Protein AF-A0A178UG50-F1 (afdb_monomer_lite)

Structure (mmCIF, N/CA/C/O backbone):
data_AF-A0A178UG50-F1
#
_entry.id   AF-A0A178UG50-F1
#
loop_
_atom_site.group_PDB
_atom_site.id
_atom_site.type_symbol
_atom_site.label_atom_id
_atom_site.label_alt_id
_atom_site.label_comp_id
_atom_site.label_asym_id
_atom_site.label_entity_id
_atom_site.label_seq_id
_atom_site.pdbx_PDB_ins_code
_atom_site.Cartn_x
_atom_site.Cartn_y
_atom_site.Cartn_z
_atom_site.occupancy
_atom_site.B_iso_or_equiv
_atom_site.auth_seq_id
_atom_site.auth_comp_id
_atom_site.auth_asym_id
_atom_site.auth_atom_id
_atom_site.pdbx_PDB_model_num
ATOM 1 N N . MET A 1 1 ? -19.679 2.360 7.015 1.00 46.56 1 MET A N 1
ATOM 2 C CA . MET A 1 1 ? -18.413 3.085 6.819 1.00 46.56 1 MET A CA 1
ATOM 3 C C . MET A 1 1 ? -17.600 2.192 5.914 1.00 46.56 1 MET A C 1
ATOM 5 O O . MET A 1 1 ? -17.267 1.109 6.363 1.00 46.56 1 MET A O 1
ATOM 9 N N . HIS A 1 2 ? -17.477 2.570 4.641 1.00 60.16 2 HIS A N 1
ATOM 10 C CA . HIS A 1 2 ? -16.718 1.840 3.626 1.00 60.16 2 HIS A CA 1
ATOM 11 C C . HIS A 1 2 ? -15.398 2.578 3.388 1.00 60.16 2 HIS A C 1
ATOM 13 O O . HIS A 1 2 ? -15.356 3.487 2.556 1.00 60.16 2 HIS A O 1
ATOM 19 N N . GLN A 1 3 ? -14.369 2.259 4.176 1.00 65.44 3 GLN A N 1
ATOM 20 C CA . GLN A 1 3 ? -13.081 2.957 4.171 1.00 65.44 3 GLN A CA 1
ATOM 21 C C . GLN A 1 3 ? -11.959 2.066 3.628 1.00 65.44 3 GLN A C 1
ATOM 23 O O . GLN A 1 3 ? -11.820 0.912 4.038 1.00 65.44 3 GLN A O 1
ATOM 28 N N . ILE A 1 4 ? -11.140 2.631 2.734 1.00 78.94 4 ILE A N 1
ATOM 29 C CA . ILE A 1 4 ? -9.939 1.989 2.179 1.00 78.94 4 ILE A CA 1
ATOM 30 C C . ILE A 1 4 ? -8.662 2.692 2.601 1.00 78.94 4 ILE A C 1
ATOM 32 O O . ILE A 1 4 ? -8.652 3.913 2.722 1.00 78.94 4 ILE A O 1
ATOM 36 N N . LEU A 1 5 ? -7.585 1.918 2.741 1.00 74.88 5 LEU A N 1
ATOM 37 C CA . LEU A 1 5 ? -6.209 2.408 2.770 1.00 74.88 5 LEU A CA 1
ATOM 38 C C . LEU A 1 5 ? -5.447 1.968 1.503 1.00 74.88 5 LEU A C 1
ATOM 40 O O . LEU A 1 5 ? -5.354 0.769 1.250 1.00 74.88 5 LEU A O 1
ATOM 44 N N . ASP A 1 6 ? -4.898 2.901 0.721 1.00 73.81 6 ASP A N 1
ATOM 45 C CA . ASP A 1 6 ? -3.996 2.627 -0.422 1.00 73.81 6 ASP A CA 1
ATOM 46 C C . ASP A 1 6 ? -2.618 3.236 -0.146 1.00 73.81 6 ASP A C 1
ATOM 48 O O . ASP A 1 6 ? -2.526 4.395 0.271 1.00 73.81 6 ASP A O 1
ATOM 52 N N . LEU A 1 7 ? -1.562 2.438 -0.320 1.00 68.81 7 LEU A N 1
ATOM 53 C CA . LEU A 1 7 ? -0.234 2.733 0.214 1.00 68.81 7 LEU A CA 1
ATOM 54 C C . LEU A 1 7 ? 0.863 3.018 -0.818 1.00 68.81 7 LEU A C 1
ATOM 56 O O . LEU A 1 7 ? 1.963 3.362 -0.386 1.00 68.81 7 LEU A O 1
ATOM 60 N N . THR A 1 8 ? 0.650 2.844 -2.131 1.00 60.72 8 THR A N 1
ATOM 61 C CA . THR A 1 8 ? 1.808 2.882 -3.057 1.00 60.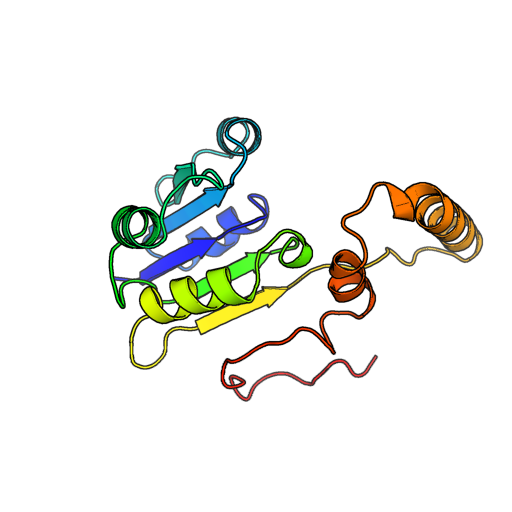72 8 THR A CA 1
ATOM 62 C C . THR A 1 8 ? 1.567 3.294 -4.512 1.00 60.72 8 THR A C 1
ATOM 64 O O . THR A 1 8 ? 2.553 3.577 -5.193 1.00 60.72 8 THR A O 1
ATOM 67 N N . ASN A 1 9 ? 0.331 3.379 -5.028 1.00 60.09 9 ASN A N 1
ATOM 68 C CA . ASN A 1 9 ? 0.130 3.843 -6.410 1.00 60.09 9 ASN A CA 1
ATOM 69 C C . ASN A 1 9 ? -1.150 4.667 -6.608 1.00 60.09 9 ASN A C 1
ATOM 71 O O . ASN A 1 9 ? -2.259 4.147 -6.722 1.00 60.09 9 ASN A O 1
ATOM 75 N N . PHE A 1 10 ? -0.988 5.982 -6.773 1.00 65.12 10 PHE A N 1
ATOM 76 C CA . PHE A 1 10 ? -2.109 6.890 -7.029 1.00 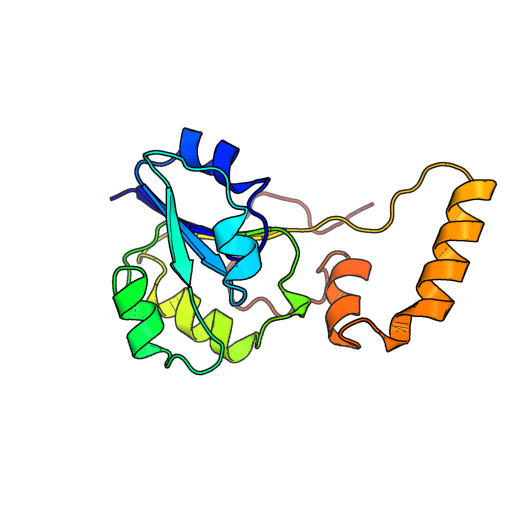65.12 10 PHE A CA 1
ATOM 77 C C . PHE A 1 10 ? -2.769 6.717 -8.407 1.00 65.12 10 PHE A C 1
ATOM 79 O O . PHE A 1 10 ? -3.780 7.362 -8.671 1.00 65.12 10 PHE A O 1
ATOM 86 N N . ALA A 1 11 ? -2.252 5.864 -9.294 1.00 65.38 11 ALA A N 1
ATOM 87 C CA . ALA A 1 11 ? -2.943 5.532 -10.538 1.00 65.38 11 ALA A CA 1
ATOM 88 C C . ALA A 1 11 ? -4.122 4.564 -10.312 1.00 65.38 11 ALA A C 1
ATOM 90 O O . ALA A 1 11 ? -5.157 4.709 -10.962 1.00 65.38 11 ALA A O 1
ATOM 91 N N . SER A 1 12 ? -4.009 3.606 -9.380 1.00 67.81 12 SER A N 1
ATOM 92 C CA . SER A 1 12 ? -5.103 2.670 -9.061 1.00 67.81 12 SER A CA 1
ATOM 93 C C . SER A 1 12 ? -6.174 3.293 -8.173 1.00 67.81 12 SER A C 1
ATOM 95 O O . SER A 1 12 ? -7.342 2.908 -8.238 1.00 67.81 12 SER A O 1
ATOM 97 N N . ILE A 1 13 ? -5.797 4.290 -7.374 1.00 77.00 13 ILE A N 1
ATOM 98 C CA . ILE A 1 13 ? -6.656 4.822 -6.319 1.00 77.00 13 ILE A CA 1
ATOM 99 C C . ILE A 1 13 ? -7.936 5.497 -6.831 1.00 77.00 13 ILE A C 1
ATOM 101 O O . ILE A 1 13 ? -8.962 5.484 -6.152 1.00 77.00 13 ILE A O 1
ATOM 105 N N . LEU A 1 14 ? -7.900 6.054 -8.046 1.00 81.56 14 LEU A N 1
ATOM 106 C CA . LEU A 1 14 ? -9.065 6.688 -8.663 1.00 81.56 14 LEU A CA 1
ATOM 107 C C . LEU A 1 14 ? -10.157 5.661 -8.980 1.00 81.56 14 LEU A C 1
ATOM 109 O O . LEU A 1 14 ? -11.318 5.909 -8.676 1.00 81.56 14 LEU A O 1
ATOM 113 N N . GLN A 1 15 ? -9.783 4.492 -9.509 1.00 81.38 15 GLN A N 1
ATOM 114 C CA . GLN A 1 15 ? -10.731 3.406 -9.788 1.00 81.38 15 GLN A CA 1
ATOM 115 C C . GLN A 1 15 ? -11.305 2.840 -8.488 1.00 81.38 15 GLN A C 1
ATOM 117 O O . GLN A 1 15 ? -12.504 2.613 -8.366 1.00 81.38 15 GLN A O 1
ATOM 122 N N . VAL A 1 16 ? -10.462 2.682 -7.465 1.00 79.94 16 VAL A N 1
ATOM 123 C CA . VAL A 1 16 ? -10.901 2.227 -6.141 1.00 79.94 16 VAL A CA 1
ATOM 124 C C . VAL A 1 16 ? -11.937 3.185 -5.533 1.00 79.94 16 VAL A C 1
ATOM 126 O O . VAL A 1 16 ? -12.938 2.743 -4.965 1.00 79.94 16 VAL A O 1
ATOM 129 N N . ALA A 1 17 ? -11.757 4.497 -5.704 1.00 86.00 17 ALA A N 1
ATOM 130 C CA . ALA A 1 17 ? -12.695 5.507 -5.216 1.00 86.00 17 ALA A CA 1
ATOM 131 C C . ALA A 1 17 ? -14.078 5.471 -5.905 1.00 86.00 17 ALA A C 1
ATOM 133 O O . ALA A 1 17 ? -15.045 6.029 -5.374 1.00 86.00 17 ALA A O 1
ATOM 134 N N . GLU A 1 18 ? -14.227 4.798 -7.048 1.00 86.56 18 GLU A N 1
ATOM 135 C CA . GLU A 1 18 ? -15.539 4.581 -7.670 1.00 86.56 18 GLU A CA 1
ATOM 136 C C . GLU A 1 18 ? -16.397 3.600 -6.860 1.00 86.56 18 GLU A C 1
ATOM 138 O O . GLU A 1 18 ? -17.613 3.773 -6.770 1.00 86.56 18 GLU A O 1
ATOM 143 N N . HIS A 1 19 ? -15.765 2.630 -6.196 1.00 87.62 19 HIS A N 1
ATOM 144 C CA . HIS A 1 19 ? -16.443 1.540 -5.490 1.00 87.62 19 HIS A CA 1
ATOM 145 C C . HIS A 1 19 ? -16.665 1.796 -3.994 1.00 87.62 19 HIS A C 1
ATOM 147 O O . HIS A 1 19 ? -17.454 1.090 -3.368 1.00 87.62 19 HIS A O 1
ATOM 153 N N . TYR A 1 20 ? -15.994 2.798 -3.422 1.00 87.56 20 TYR A N 1
ATOM 154 C CA . TYR A 1 20 ? -16.026 3.081 -1.987 1.00 87.56 20 TYR A CA 1
ATOM 155 C C . TYR A 1 20 ? -16.531 4.495 -1.686 1.00 87.56 20 TYR A C 1
ATOM 157 O O . TYR A 1 20 ? -16.544 5.389 -2.539 1.00 87.56 20 TYR A O 1
ATOM 165 N N . GLU A 1 21 ? -17.003 4.686 -0.454 1.00 89.56 21 GLU A N 1
ATOM 166 C CA . GLU A 1 21 ? -17.509 5.974 0.031 1.00 89.56 21 GLU A CA 1
ATOM 167 C C . GLU A 1 21 ? -16.365 6.919 0.411 1.00 89.56 21 GLU A C 1
ATOM 169 O O . GLU A 1 21 ? -16.471 8.126 0.196 1.00 89.56 21 GLU A O 1
ATOM 174 N N . SER A 1 22 ? -15.272 6.370 0.950 1.00 92.19 22 SER A N 1
ATOM 175 C CA . SER A 1 22 ? -14.097 7.119 1.390 1.00 92.19 22 SER A CA 1
ATOM 176 C C . SER A 1 22 ? -12.822 6.298 1.207 1.00 92.19 22 SER A C 1
ATOM 178 O O . SER A 1 22 ? -12.777 5.104 1.507 1.00 92.19 22 SER A O 1
ATOM 180 N N . VAL A 1 23 ? -11.764 6.953 0.746 1.00 93.38 23 VAL A N 1
ATOM 181 C CA . VAL A 1 23 ? -10.430 6.376 0.588 1.00 93.38 23 VAL A CA 1
ATOM 182 C C . VAL A 1 23 ? -9.437 7.238 1.355 1.00 93.38 23 VAL A C 1
ATOM 184 O O . VAL A 1 23 ? -9.456 8.464 1.258 1.00 93.38 23 VAL A O 1
ATOM 187 N N . VAL A 1 24 ? -8.555 6.600 2.113 1.00 94.81 24 VAL A N 1
ATOM 188 C CA . VAL A 1 24 ? -7.363 7.213 2.690 1.00 94.81 24 VAL A CA 1
ATOM 189 C C . VAL A 1 24 ? -6.164 6.733 1.890 1.00 94.81 24 VAL A C 1
ATOM 191 O O . VAL A 1 24 ? -5.882 5.543 1.810 1.00 94.81 24 VAL A O 1
ATOM 194 N N . ALA A 1 25 ? -5.480 7.676 1.264 1.00 92.81 25 ALA A N 1
ATOM 195 C CA . ALA A 1 25 ? -4.310 7.426 0.443 1.00 92.81 25 ALA A CA 1
ATOM 196 C C . ALA A 1 25 ? -3.082 7.868 1.219 1.00 92.81 25 ALA A C 1
ATOM 198 O O . ALA A 1 25 ? -3.047 9.023 1.650 1.00 92.81 25 ALA A O 1
ATOM 199 N N . THR A 1 26 ? -2.079 7.016 1.393 1.00 92.81 26 THR A N 1
ATOM 200 C CA . THR A 1 26 ? -0.877 7.427 2.121 1.00 92.81 26 THR A CA 1
ATOM 201 C C . THR A 1 26 ? 0.397 7.118 1.380 1.00 92.81 26 THR A C 1
ATOM 203 O O . THR A 1 26 ? 0.492 6.112 0.691 1.00 92.81 26 THR A O 1
ATOM 206 N N . ASP A 1 27 ? 1.389 7.976 1.574 1.00 91.06 27 ASP A N 1
ATOM 207 C CA . ASP A 1 27 ? 2.738 7.785 1.062 1.00 91.06 27 ASP A CA 1
ATOM 208 C C . ASP A 1 27 ? 3.730 8.398 2.060 1.00 91.06 27 ASP A C 1
ATOM 210 O O . ASP A 1 27 ? 3.416 9.357 2.777 1.00 91.06 27 ASP A O 1
ATOM 214 N N . VAL A 1 28 ? 4.940 7.846 2.107 1.00 90.62 28 VAL A N 1
ATOM 215 C CA . VAL A 1 28 ? 6.067 8.395 2.877 1.00 90.62 28 VAL A CA 1
ATOM 216 C C . VAL A 1 28 ? 6.635 9.667 2.228 1.00 90.62 28 VAL A C 1
ATOM 218 O O . VAL A 1 28 ? 7.315 10.454 2.889 1.00 90.62 28 VAL A O 1
ATOM 221 N N . SER A 1 29 ? 6.368 9.881 0.937 1.00 89.44 29 SER A N 1
ATOM 222 C CA . SER A 1 29 ? 6.855 10.978 0.110 1.00 89.44 29 SER A CA 1
ATOM 223 C C . SER A 1 29 ? 5.797 12.067 -0.059 1.00 89.44 29 SER A C 1
ATOM 225 O O . SER A 1 29 ? 4.840 11.934 -0.823 1.00 89.44 29 SER A O 1
ATOM 227 N N . GLU A 1 30 ? 6.016 13.221 0.573 1.00 91.25 30 GLU A N 1
ATOM 228 C CA . GLU A 1 30 ? 5.186 14.409 0.327 1.00 91.25 30 GLU A CA 1
ATOM 229 C C . GLU A 1 30 ? 5.157 14.820 -1.147 1.00 91.25 30 GLU A C 1
ATOM 231 O O . GLU A 1 30 ? 4.160 15.356 -1.628 1.00 91.25 30 GLU A O 1
ATOM 236 N N . SER A 1 31 ? 6.263 14.614 -1.863 1.00 90.88 31 SER A N 1
ATOM 237 C CA . SER A 1 31 ? 6.357 14.966 -3.277 1.00 90.88 31 SER A CA 1
ATOM 238 C C . SER A 1 31 ? 5.403 14.127 -4.122 1.00 90.88 31 SER A C 1
ATOM 240 O O . SER A 1 31 ? 4.783 14.673 -5.028 1.00 90.88 31 SER A O 1
ATOM 242 N N . GLN A 1 32 ? 5.235 12.840 -3.799 1.00 87.62 32 GLN A N 1
ATOM 243 C CA . GLN A 1 32 ? 4.242 11.988 -4.459 1.00 87.62 32 GLN A CA 1
ATOM 244 C C . GLN A 1 32 ? 2.824 12.489 -4.158 1.00 87.62 32 GLN A C 1
ATOM 246 O O . GLN A 1 32 ? 2.027 12.668 -5.075 1.00 87.62 32 GLN A O 1
ATOM 251 N N . LEU A 1 33 ? 2.528 12.824 -2.896 1.00 89.94 33 LEU A N 1
ATOM 252 C CA . LEU A 1 33 ? 1.213 13.343 -2.495 1.00 89.94 33 LEU A CA 1
ATOM 253 C C . LEU A 1 33 ? 0.862 14.669 -3.189 1.00 89.94 33 LEU A C 1
ATOM 255 O O . LEU A 1 33 ? -0.284 14.877 -3.572 1.00 89.94 33 LEU A O 1
ATOM 259 N N . LYS A 1 34 ? 1.842 15.556 -3.403 1.00 90.69 34 LYS A N 1
ATOM 260 C CA . LYS A 1 34 ? 1.650 16.828 -4.130 1.00 90.69 34 LYS A CA 1
ATOM 261 C C . LYS A 1 34 ? 1.319 16.629 -5.611 1.00 90.69 34 LYS A C 1
ATOM 263 O O . LYS A 1 34 ? 0.706 17.507 -6.210 1.00 90.69 34 LYS A O 1
ATOM 268 N N . LEU A 1 35 ? 1.740 15.508 -6.197 1.00 90.12 35 LEU A N 1
ATOM 269 C CA . LEU A 1 35 ? 1.446 15.138 -7.583 1.00 90.12 35 LEU A CA 1
ATOM 270 C C . LEU A 1 35 ? 0.149 14.330 -7.715 1.00 90.12 35 LEU A C 1
ATOM 272 O O . LEU A 1 35 ? -0.287 14.057 -8.834 1.00 90.12 35 LEU A O 1
ATOM 276 N N . ALA A 1 36 ? -0.468 13.939 -6.598 1.00 88.81 36 ALA A N 1
ATOM 277 C CA . ALA A 1 36 ? -1.682 13.148 -6.613 1.00 88.81 36 ALA A CA 1
ATOM 278 C C . ALA A 1 36 ? -2.864 13.940 -7.192 1.00 88.81 36 ALA A C 1
ATOM 280 O O . ALA A 1 36 ? -3.020 15.142 -6.969 1.00 88.81 36 ALA A O 1
ATOM 281 N N . THR A 1 37 ? -3.719 13.246 -7.944 1.00 90.38 37 THR A N 1
ATOM 282 C CA . THR A 1 37 ? -4.903 13.856 -8.560 1.00 90.38 37 THR A CA 1
ATOM 283 C C . THR A 1 37 ? -5.966 14.124 -7.492 1.00 90.38 37 THR A C 1
ATOM 285 O O . THR A 1 37 ? -6.401 13.179 -6.839 1.00 90.38 37 THR A O 1
ATOM 288 N N . PRO A 1 38 ? -6.442 15.369 -7.308 1.00 90.94 38 PRO A N 1
ATOM 289 C CA . PRO A 1 38 ? -7.497 15.652 -6.340 1.00 90.94 38 PRO A CA 1
ATOM 290 C C . PRO A 1 38 ? -8.778 14.868 -6.647 1.00 90.94 38 PRO A C 1
ATOM 292 O O . PRO A 1 38 ? -9.235 14.842 -7.789 1.00 90.94 38 PRO A O 1
ATOM 295 N N . HIS A 1 39 ? -9.395 14.278 -5.622 1.00 91.38 39 HIS A N 1
ATOM 296 C CA . HIS A 1 39 ? -10.647 13.540 -5.767 1.00 91.38 39 HIS A CA 1
ATOM 297 C C . HIS A 1 39 ? -11.517 13.698 -4.507 1.00 91.38 39 HIS A C 1
ATOM 299 O O . HIS A 1 39 ? -11.001 13.552 -3.400 1.00 91.38 39 HIS A O 1
ATOM 305 N N . PRO A 1 40 ? -12.836 13.954 -4.625 1.00 93.19 40 PRO A N 1
ATOM 306 C CA . PRO A 1 40 ? -13.693 14.302 -3.482 1.00 93.19 40 PRO A CA 1
ATOM 307 C C . PRO A 1 40 ? -13.837 13.194 -2.432 1.00 93.19 40 PRO A C 1
ATOM 309 O O . PRO A 1 40 ? -14.195 13.473 -1.293 1.00 93.19 40 PRO A O 1
ATOM 312 N N . LYS A 1 41 ? -13.575 11.941 -2.812 1.00 93.75 41 LYS A N 1
ATOM 313 C CA . LYS A 1 41 ? -13.626 10.785 -1.907 1.00 93.75 41 LYS A CA 1
ATOM 314 C C . LYS A 1 41 ? -12.259 10.346 -1.376 1.00 93.75 41 LYS A C 1
ATOM 316 O O . LYS A 1 41 ? -12.204 9.373 -0.633 1.00 93.75 41 LYS A O 1
ATOM 321 N N . ILE A 1 42 ? -11.166 10.990 -1.797 1.00 92.62 42 ILE A N 1
ATOM 322 C CA . ILE A 1 42 ? -9.806 10.551 -1.462 1.00 92.62 42 ILE A CA 1
ATOM 323 C C . ILE A 1 42 ? -9.144 11.569 -0.545 1.00 92.62 42 ILE A C 1
ATOM 325 O O . ILE A 1 42 ? -8.962 12.733 -0.894 1.00 92.62 42 ILE A O 1
ATOM 329 N N . ASN A 1 43 ? -8.747 11.091 0.626 1.00 93.50 43 ASN A N 1
ATOM 330 C CA . ASN A 1 43 ? -8.015 11.839 1.628 1.00 93.50 43 ASN A CA 1
ATOM 331 C C . ASN A 1 43 ? -6.546 11.419 1.585 1.00 93.50 43 ASN A C 1
ATOM 333 O O . ASN A 1 43 ? -6.176 10.371 2.115 1.00 93.50 43 ASN A O 1
ATOM 337 N N . TYR A 1 44 ? -5.714 12.241 0.951 1.00 93.00 44 TYR A N 1
ATOM 338 C CA . TYR A 1 44 ? -4.266 12.052 0.902 1.00 93.00 44 TYR A CA 1
ATOM 339 C C . TYR A 1 44 ? -3.632 12.437 2.244 1.00 93.00 44 TYR A C 1
ATOM 341 O O . TYR A 1 44 ? -3.838 13.551 2.728 1.00 93.00 44 TYR A O 1
ATOM 349 N N . ARG A 1 45 ? -2.869 11.528 2.859 1.00 94.44 45 ARG A N 1
ATOM 350 C CA . ARG A 1 45 ? -2.207 11.734 4.154 1.00 94.44 45 ARG A CA 1
ATOM 351 C C . ARG A 1 45 ? -0.736 11.338 4.076 1.00 94.44 45 ARG A C 1
ATOM 353 O O . ARG A 1 45 ? -0.387 10.279 3.569 1.00 94.44 45 ARG A O 1
ATOM 360 N N . HIS A 1 46 ? 0.132 12.197 4.594 1.00 94.69 46 HIS A N 1
ATOM 361 C CA . HIS A 1 46 ? 1.561 11.910 4.684 1.00 94.69 46 HIS A CA 1
ATOM 362 C C . HIS A 1 46 ? 1.851 11.023 5.891 1.00 94.69 46 HIS A C 1
ATOM 364 O O . HIS A 1 46 ? 1.443 11.341 7.005 1.00 94.69 46 HIS A O 1
ATOM 370 N N . THR A 1 47 ? 2.552 9.915 5.660 1.00 93.38 47 THR A N 1
ATOM 371 C CA . THR A 1 47 ? 2.895 8.925 6.690 1.00 93.38 47 THR A CA 1
ATOM 372 C C . THR A 1 47 ? 4.407 8.705 6.696 1.00 93.38 47 THR A C 1
ATOM 374 O O . THR A 1 47 ? 4.887 7.723 6.130 1.00 93.38 47 THR A O 1
ATOM 377 N N . PRO A 1 48 ? 5.201 9.634 7.262 1.00 91.94 48 PRO A N 1
ATOM 378 C CA . PRO A 1 48 ? 6.653 9.506 7.297 1.00 91.94 48 PRO A CA 1
ATOM 379 C C . PRO A 1 48 ? 7.079 8.278 8.108 1.00 91.94 48 PRO A C 1
ATOM 381 O O . PRO A 1 48 ? 6.415 7.880 9.061 1.00 91.94 48 PRO A O 1
ATOM 384 N N . THR A 1 49 ? 8.246 7.712 7.796 1.00 88.69 49 THR A N 1
ATOM 385 C CA . THR A 1 49 ? 8.761 6.507 8.477 1.00 88.69 49 THR A CA 1
ATOM 386 C C . THR A 1 49 ? 9.001 6.699 9.979 1.00 88.69 49 THR A C 1
ATOM 388 O O . THR A 1 49 ? 9.063 5.712 10.713 1.00 88.69 49 THR A O 1
ATOM 391 N N . SER A 1 50 ? 9.136 7.951 10.432 1.00 93.50 50 SER A N 1
ATOM 392 C CA . SER A 1 50 ? 9.286 8.340 11.839 1.00 93.50 50 SER A CA 1
ATOM 393 C C . SER A 1 50 ? 7.980 8.340 12.638 1.00 93.50 50 SER A C 1
ATOM 395 O O . SER A 1 50 ? 8.044 8.424 13.859 1.00 93.50 50 SER A O 1
ATOM 397 N N . MET A 1 51 ? 6.820 8.292 11.974 1.00 95.19 51 MET A N 1
ATOM 398 C CA . MET A 1 51 ? 5.509 8.214 12.626 1.00 95.19 51 MET A CA 1
ATOM 399 C C . MET A 1 51 ? 5.414 6.924 13.439 1.00 95.19 51 MET A C 1
ATOM 401 O O . MET A 1 51 ? 5.893 5.883 12.989 1.00 95.19 51 MET A O 1
ATOM 405 N N . THR A 1 52 ? 4.809 6.976 14.620 1.00 97.38 52 THR A N 1
ATOM 406 C CA . THR A 1 52 ? 4.555 5.788 15.444 1.00 97.38 52 THR A CA 1
ATOM 407 C C . THR A 1 52 ? 3.361 4.989 14.923 1.00 97.38 52 THR A C 1
ATOM 409 O O . THR A 1 52 ? 2.546 5.483 14.145 1.00 97.38 52 THR A O 1
ATOM 412 N N . ASP A 1 53 ? 3.239 3.733 15.351 1.00 96.81 53 ASP A N 1
ATOM 413 C CA . ASP A 1 53 ? 2.122 2.881 14.928 1.00 96.81 53 ASP A CA 1
ATOM 414 C C . ASP A 1 53 ? 0.775 3.389 15.457 1.00 96.81 53 ASP A C 1
ATOM 416 O O . ASP A 1 53 ? -0.228 3.285 14.758 1.00 96.81 53 ASP A O 1
ATOM 420 N N . ASP A 1 54 ? 0.750 3.973 16.657 1.00 97.88 54 ASP A N 1
ATOM 421 C CA . ASP A 1 54 ? -0.470 4.533 17.246 1.00 97.88 54 ASP A CA 1
ATOM 422 C C . ASP A 1 54 ? -0.917 5.805 16.523 1.00 97.88 54 ASP A C 1
ATOM 424 O O . ASP A 1 54 ? -2.088 5.915 16.163 1.00 97.88 54 ASP A O 1
ATOM 428 N N . GLU A 1 55 ? 0.019 6.713 16.222 1.00 97.38 55 GLU A N 1
ATOM 429 C CA . GLU A 1 55 ? -0.262 7.897 15.401 1.00 97.38 55 GLU A CA 1
ATOM 430 C C . GLU A 1 55 ? -0.763 7.500 14.015 1.00 97.38 55 GLU A C 1
ATOM 432 O O . GLU A 1 55 ? -1.709 8.102 13.519 1.00 97.38 55 GLU A O 1
ATOM 437 N N . LEU A 1 56 ? -0.164 6.479 13.392 1.00 95.75 56 LEU A N 1
ATOM 438 C CA . LEU A 1 56 ? -0.610 5.986 12.094 1.00 95.75 56 LEU A CA 1
ATOM 439 C C . LEU A 1 56 ? -2.034 5.429 12.181 1.00 95.75 56 LEU A C 1
ATOM 441 O O . LEU A 1 56 ? -2.883 5.797 11.372 1.00 95.75 56 LEU A O 1
ATOM 445 N N . VAL A 1 57 ? -2.326 4.579 13.167 1.00 97.12 57 VAL A N 1
ATOM 446 C CA . VAL A 1 57 ? -3.662 3.994 13.337 1.00 97.12 57 VAL A CA 1
ATOM 447 C C . VAL A 1 57 ? -4.718 5.074 13.569 1.00 97.12 57 VAL A C 1
ATOM 449 O O . VAL A 1 57 ? -5.750 5.070 12.892 1.00 97.12 57 VAL A O 1
ATOM 452 N N . GLU A 1 58 ? -4.456 6.025 14.466 1.00 96.94 58 GLU A N 1
ATOM 453 C CA . GLU A 1 58 ? -5.343 7.163 14.720 1.00 96.94 58 GLU A CA 1
ATOM 454 C C . GLU A 1 58 ? -5.512 8.028 13.467 1.00 96.94 58 GLU A C 1
ATOM 456 O O . GLU A 1 58 ? -6.638 8.358 13.087 1.00 96.94 58 GLU A O 1
ATOM 461 N N . LEU A 1 59 ? -4.405 8.324 12.777 1.00 95.62 59 LEU A N 1
ATOM 462 C CA . LEU A 1 59 ? -4.404 9.119 11.560 1.00 95.62 59 LEU A CA 1
ATOM 463 C C . LEU A 1 59 ? -5.277 8.491 10.486 1.00 95.62 59 LEU A C 1
ATOM 465 O O . LEU A 1 59 ? -5.917 9.253 9.779 1.00 95.62 59 LEU A O 1
ATOM 469 N N . ILE A 1 60 ? -5.313 7.164 10.315 1.00 94.69 60 ILE A N 1
ATOM 470 C CA . ILE A 1 60 ? -6.159 6.511 9.302 1.00 94.69 60 ILE A CA 1
ATOM 471 C C . ILE A 1 60 ? -7.637 6.543 9.707 1.00 94.69 60 ILE A C 1
ATOM 473 O O . ILE A 1 60 ? -8.472 6.977 8.907 1.00 94.69 60 ILE A O 1
ATOM 477 N N . GLY A 1 61 ? -7.969 6.129 10.928 1.00 94.19 61 GLY A N 1
ATOM 478 C CA . GLY A 1 61 ? -9.365 6.019 11.374 1.00 94.19 61 GLY A CA 1
ATOM 479 C C . GLY A 1 61 ? -9.589 5.216 12.657 1.00 94.19 61 GLY A C 1
ATOM 480 O O . GLY A 1 61 ? -10.736 5.010 13.047 1.00 94.19 61 GLY A O 1
ATOM 481 N N . GLY A 1 62 ? -8.520 4.768 13.318 1.00 96.50 62 GLY A N 1
ATOM 482 C CA . GLY A 1 62 ? -8.571 3.957 14.530 1.00 96.50 62 GLY A CA 1
ATOM 483 C C . GLY A 1 62 ? -8.650 2.451 14.265 1.00 96.50 62 GLY A C 1
ATOM 484 O O . GLY A 1 62 ? -8.663 1.979 13.127 1.00 96.50 62 GLY A O 1
ATOM 485 N N . GLU A 1 63 ? -8.696 1.684 15.350 1.00 97.56 63 GLU A N 1
ATOM 486 C CA . GLU A 1 63 ? -8.798 0.222 15.323 1.00 97.56 63 GLU A CA 1
ATOM 487 C C . GLU A 1 63 ? -10.086 -0.252 14.626 1.00 97.56 63 GLU A C 1
ATOM 489 O O . GLU A 1 63 ? -11.175 0.257 14.891 1.00 97.56 63 GLU A O 1
ATOM 494 N N . ASN A 1 64 ? -9.982 -1.301 13.810 1.00 97.31 64 ASN A N 1
ATOM 495 C CA . ASN A 1 64 ? -11.093 -1.974 13.129 1.00 97.31 64 ASN A CA 1
ATOM 496 C C . ASN A 1 64 ? -11.964 -1.048 12.248 1.00 97.31 64 ASN A C 1
ATOM 498 O O . ASN A 1 64 ? -13.166 -1.282 12.106 1.00 97.31 64 ASN A O 1
ATOM 502 N N . SER A 1 65 ? -11.370 -0.004 11.671 1.00 96.06 65 SER A N 1
ATOM 503 C CA . SER A 1 65 ? -12.058 1.040 10.898 1.00 96.06 65 SER A CA 1
ATOM 504 C C . SER A 1 65 ? -12.018 0.841 9.378 1.00 96.06 65 SER A C 1
ATOM 506 O O . SER A 1 65 ? -12.793 1.474 8.665 1.00 96.06 65 SER A O 1
ATOM 508 N N . VAL A 1 66 ? -11.142 -0.032 8.870 1.00 96.25 66 VAL A N 1
ATOM 509 C CA . VAL A 1 66 ? -10.852 -0.165 7.433 1.00 96.25 66 VAL A CA 1
ATOM 510 C C . VAL A 1 66 ? -11.428 -1.465 6.871 1.00 96.25 66 VAL A C 1
ATOM 512 O O . VAL A 1 66 ? -11.168 -2.548 7.393 1.00 96.25 66 VAL A O 1
ATOM 515 N N . ASP A 1 67 ? -12.191 -1.385 5.781 1.00 95.25 67 ASP A N 1
ATOM 516 C CA . ASP A 1 67 ? -12.750 -2.559 5.099 1.00 95.25 67 ASP A CA 1
ATOM 517 C C . ASP A 1 67 ? -11.727 -3.254 4.204 1.00 95.25 67 ASP A C 1
ATOM 519 O O . ASP A 1 67 ? -11.707 -4.483 4.136 1.00 95.25 67 ASP A O 1
ATOM 523 N N . LEU A 1 68 ? -10.906 -2.471 3.501 1.00 94.06 68 LEU A N 1
ATOM 524 C CA . LEU A 1 68 ? -9.925 -2.975 2.549 1.00 94.06 68 LEU A CA 1
ATOM 525 C C . LEU A 1 68 ? -8.621 -2.167 2.619 1.00 94.06 68 LEU A C 1
ATOM 527 O O . LEU A 1 68 ? -8.616 -0.945 2.496 1.00 94.06 68 LEU A O 1
ATOM 531 N N . ILE A 1 69 ? -7.504 -2.867 2.789 1.00 95.62 69 ILE A N 1
ATOM 532 C CA . ILE A 1 69 ? -6.156 -2.322 2.624 1.00 95.62 69 ILE A CA 1
ATOM 533 C C . ILE A 1 69 ? -5.611 -2.801 1.285 1.00 95.62 69 ILE A C 1
ATOM 535 O O . ILE A 1 69 ? -5.664 -3.988 0.969 1.00 95.62 69 ILE A O 1
ATOM 539 N N . THR A 1 70 ? -5.057 -1.880 0.512 1.00 93.19 70 THR A N 1
ATOM 540 C CA . THR A 1 70 ? -4.468 -2.146 -0.794 1.00 93.19 70 THR A CA 1
ATOM 541 C C . THR A 1 70 ? -3.011 -1.712 -0.832 1.00 93.19 70 THR A C 1
ATOM 543 O O . THR A 1 70 ? -2.646 -0.648 -0.333 1.00 93.19 70 THR A O 1
ATOM 546 N N . VAL A 1 71 ? -2.170 -2.553 -1.429 1.00 91.81 71 VAL A N 1
ATOM 547 C CA . VAL A 1 71 ? -0.785 -2.214 -1.763 1.00 91.81 71 VAL A CA 1
ATOM 548 C C . VAL A 1 71 ? -0.580 -2.532 -3.233 1.00 91.81 71 VAL A C 1
ATOM 550 O O . VAL A 1 71 ? -0.324 -3.675 -3.620 1.00 91.81 71 VAL A O 1
ATOM 553 N N . ALA A 1 72 ? -0.739 -1.501 -4.051 1.00 87.44 72 ALA A N 1
ATOM 554 C CA . ALA A 1 72 ? -0.575 -1.564 -5.488 1.00 87.44 72 ALA A CA 1
ATOM 555 C C . ALA A 1 72 ? 0.882 -1.263 -5.831 1.00 87.44 72 ALA A C 1
ATOM 557 O O . ALA A 1 72 ? 1.252 -0.099 -5.931 1.00 87.44 72 ALA A O 1
ATOM 558 N N . GLN A 1 73 ? 1.700 -2.304 -5.988 1.00 80.75 73 GLN A N 1
ATOM 559 C CA . GLN A 1 73 ? 3.124 -2.220 -6.308 1.00 80.75 73 GLN A CA 1
ATOM 560 C C . GLN A 1 73 ? 3.947 -1.403 -5.299 1.00 80.75 73 GLN A C 1
ATOM 562 O O . GLN A 1 73 ? 3.928 -0.183 -5.288 1.00 80.75 73 GLN A O 1
ATOM 567 N N . GLY A 1 74 ? 4.780 -2.075 -4.505 1.00 85.56 74 GLY A N 1
ATOM 568 C CA . GLY A 1 74 ? 5.699 -1.374 -3.597 1.00 85.56 74 GLY A CA 1
ATOM 569 C C . GLY A 1 74 ? 5.849 -2.006 -2.225 1.00 85.56 74 GLY A C 1
ATOM 570 O O . GLY A 1 74 ? 6.647 -1.523 -1.433 1.00 85.56 74 GLY A O 1
ATOM 571 N N . VAL A 1 75 ? 5.168 -3.126 -1.962 1.00 89.94 75 VAL A N 1
ATOM 572 C CA . VAL A 1 75 ? 5.267 -3.860 -0.689 1.00 89.94 75 VAL A CA 1
ATOM 573 C C . VAL A 1 75 ? 6.716 -4.213 -0.308 1.00 89.94 75 VAL A C 1
ATOM 575 O O . VAL A 1 75 ? 7.057 -4.261 0.868 1.00 89.94 75 VAL A O 1
ATOM 578 N N . HIS A 1 76 ? 7.611 -4.367 -1.291 1.00 88.69 76 HIS A N 1
ATOM 579 C CA . HIS A 1 76 ? 9.045 -4.583 -1.068 1.00 88.69 76 HIS A CA 1
ATOM 580 C C . HIS A 1 76 ? 9.738 -3.409 -0.347 1.00 88.69 76 HIS A C 1
ATOM 582 O O . HIS A 1 76 ? 10.764 -3.598 0.311 1.00 88.69 76 HIS A O 1
ATOM 588 N N . TRP A 1 77 ? 9.183 -2.194 -0.406 1.00 88.50 77 TRP A N 1
ATOM 589 C CA . TRP A 1 77 ? 9.666 -1.032 0.343 1.00 88.50 77 TRP A CA 1
ATOM 590 C C . TRP A 1 77 ? 9.307 -1.071 1.826 1.00 88.50 77 TRP A C 1
ATOM 592 O O . TRP A 1 77 ? 9.941 -0.353 2.601 1.00 88.50 77 TRP A O 1
ATOM 602 N N . PHE A 1 78 ? 8.396 -1.941 2.255 1.00 90.88 78 PHE A N 1
ATOM 603 C CA . PHE A 1 78 ? 7.871 -1.916 3.617 1.00 90.88 78 PHE A CA 1
ATOM 604 C C . PHE A 1 78 ? 8.732 -2.705 4.606 1.00 90.88 78 PHE A C 1
ATOM 606 O O . PHE A 1 78 ? 9.537 -3.562 4.236 1.00 90.88 78 PHE A O 1
ATOM 613 N N . ASP A 1 79 ? 8.546 -2.385 5.884 1.00 92.12 79 ASP A N 1
ATOM 614 C CA . ASP A 1 79 ? 8.819 -3.282 7.004 1.00 92.12 79 ASP A CA 1
ATOM 615 C C . ASP A 1 79 ? 7.576 -4.167 7.170 1.00 92.12 79 ASP A C 1
ATOM 617 O O . ASP A 1 79 ? 6.545 -3.699 7.654 1.00 92.12 79 ASP A O 1
ATOM 621 N N . LEU A 1 80 ? 7.635 -5.410 6.676 1.00 93.62 80 LEU A N 1
ATOM 622 C CA . LEU A 1 80 ? 6.467 -6.296 6.620 1.00 93.62 80 LEU A CA 1
ATOM 623 C C . LEU A 1 80 ? 5.903 -6.636 8.011 1.00 93.62 80 LEU A C 1
ATOM 625 O O . LEU A 1 80 ? 4.695 -6.481 8.183 1.00 93.62 80 LEU A O 1
ATOM 629 N N . PRO A 1 81 ? 6.709 -7.036 9.021 1.00 95.38 81 PRO A N 1
ATOM 630 C CA . PRO A 1 81 ? 6.198 -7.256 10.375 1.00 95.38 81 PRO A CA 1
ATOM 631 C C . PRO A 1 81 ? 5.436 -6.053 10.937 1.00 95.38 81 PRO A C 1
ATOM 633 O O . PRO A 1 81 ? 4.321 -6.204 11.444 1.00 95.38 81 PRO A O 1
ATOM 636 N N . ARG A 1 82 ? 6.009 -4.851 10.808 1.00 95.25 82 ARG A N 1
ATOM 637 C CA . ARG A 1 82 ? 5.369 -3.616 11.267 1.00 95.25 82 ARG A CA 1
ATOM 638 C C . ARG A 1 82 ? 4.090 -3.322 10.483 1.00 95.25 82 ARG A C 1
ATOM 640 O O . ARG A 1 82 ? 3.050 -3.046 11.078 1.00 95.25 82 ARG A O 1
ATOM 647 N N . PHE A 1 83 ? 4.149 -3.432 9.157 1.00 95.31 83 PHE A N 1
ATOM 648 C CA . PHE A 1 83 ? 3.002 -3.223 8.278 1.00 95.31 83 PHE A CA 1
ATOM 649 C C . PHE A 1 83 ? 1.847 -4.168 8.620 1.00 95.31 83 PHE A C 1
ATOM 651 O O . PHE A 1 83 ? 0.720 -3.710 8.786 1.00 95.31 83 PHE A O 1
ATOM 658 N N . TYR A 1 84 ? 2.109 -5.464 8.792 1.00 97.06 84 TYR A N 1
ATOM 659 C CA . TYR A 1 84 ? 1.072 -6.442 9.122 1.00 97.06 84 TYR A CA 1
ATOM 660 C C . TYR A 1 84 ? 0.481 -6.232 10.515 1.00 97.06 84 TYR A C 1
ATOM 662 O O . TYR A 1 84 ? -0.725 -6.418 10.688 1.00 97.06 84 TYR A O 1
ATOM 670 N N . SER A 1 85 ? 1.285 -5.784 11.485 1.00 97.56 85 SER A N 1
ATOM 671 C CA . SER A 1 85 ? 0.792 -5.372 12.805 1.00 97.56 85 SER A CA 1
ATOM 672 C C . SER A 1 85 ? -0.228 -4.234 12.685 1.00 97.56 85 SER A C 1
ATOM 674 O O . SER A 1 85 ? -1.364 -4.361 13.145 1.00 97.56 85 SER A O 1
ATOM 676 N N . VAL A 1 86 ? 0.123 -3.158 11.974 1.00 97.38 86 VAL A N 1
ATOM 677 C CA . VAL A 1 86 ? -0.772 -2.010 11.747 1.00 97.38 86 VAL A CA 1
ATOM 678 C C . VAL A 1 86 ? -1.991 -2.398 10.905 1.00 97.38 86 VAL A C 1
ATOM 680 O O . VAL A 1 86 ? -3.112 -2.027 11.244 1.00 97.38 86 VAL A O 1
ATOM 683 N N . ALA A 1 87 ? -1.813 -3.190 9.848 1.00 97.25 87 ALA A N 1
ATOM 684 C CA . ALA A 1 87 ? -2.913 -3.672 9.018 1.00 97.25 87 ALA A CA 1
ATOM 685 C C . ALA A 1 87 ? -3.926 -4.476 9.847 1.00 97.25 87 ALA A C 1
ATOM 687 O O . ALA A 1 87 ? -5.126 -4.247 9.753 1.00 97.25 87 ALA A O 1
ATOM 688 N N . THR A 1 88 ? -3.452 -5.356 10.732 1.00 97.19 88 THR A N 1
ATOM 689 C CA . THR A 1 88 ? -4.309 -6.158 11.624 1.00 97.19 88 THR A CA 1
ATOM 690 C C . THR A 1 88 ? -5.093 -5.302 12.624 1.00 97.19 88 THR A C 1
ATOM 692 O O . THR A 1 88 ? -6.212 -5.658 13.012 1.00 97.19 88 THR A O 1
ATOM 695 N N . ARG A 1 89 ? -4.512 -4.179 13.058 1.00 97.94 89 ARG A N 1
ATOM 696 C CA . ARG A 1 89 ? -5.167 -3.185 13.918 1.00 97.94 89 ARG A CA 1
ATOM 697 C C . ARG A 1 89 ? -6.258 -2.428 13.162 1.00 97.94 89 ARG A C 1
ATOM 699 O O . ARG A 1 89 ? -7.389 -2.340 13.625 1.00 97.94 89 ARG A O 1
ATOM 706 N N . LEU A 1 90 ? -5.947 -1.951 11.959 1.00 97.88 90 LEU A N 1
ATOM 707 C CA . LEU A 1 90 ? -6.856 -1.158 11.129 1.00 97.88 90 LEU A CA 1
ATOM 708 C C . LEU A 1 90 ? -8.020 -1.959 10.546 1.00 97.88 90 LEU A C 1
ATOM 710 O O . LEU A 1 90 ? -9.141 -1.451 10.500 1.00 97.88 90 LEU A O 1
ATOM 714 N N . LEU A 1 91 ? -7.769 -3.183 10.079 1.00 97.69 91 LEU A N 1
ATOM 715 C CA . LEU A 1 91 ? -8.777 -3.985 9.394 1.00 97.69 91 LEU A CA 1
ATOM 716 C C . LEU A 1 91 ? -9.958 -4.279 10.308 1.00 97.69 91 LEU A C 1
ATOM 718 O O . LEU A 1 91 ? -9.807 -4.771 11.430 1.00 97.69 91 LEU A O 1
ATOM 722 N N . ARG A 1 92 ? -11.156 -4.002 9.795 1.00 96.56 92 ARG A N 1
ATOM 723 C CA . ARG A 1 92 ? -12.405 -4.293 10.485 1.00 96.56 92 ARG A CA 1
ATOM 724 C C . ARG A 1 92 ? -12.507 -5.778 10.814 1.00 96.56 92 ARG A C 1
ATOM 726 O O . ARG A 1 92 ? -12.075 -6.647 10.052 1.00 96.56 92 ARG A O 1
ATOM 733 N N . LYS A 1 93 ? -13.159 -6.072 11.934 1.00 94.25 93 LYS A N 1
ATOM 734 C CA . LYS A 1 93 ? -13.398 -7.441 12.387 1.00 94.25 93 LYS A CA 1
ATOM 735 C C . LYS A 1 93 ? -14.899 -7.673 12.574 1.00 94.25 93 LYS A C 1
ATOM 737 O O . LYS A 1 93 ? -15.529 -6.887 13.281 1.00 94.25 93 LYS A O 1
ATOM 742 N N . PRO A 1 94 ? -15.464 -8.750 11.998 1.00 92.69 94 PRO A N 1
ATOM 743 C CA . PRO A 1 94 ? -14.851 -9.670 11.030 1.00 92.69 94 PRO A CA 1
ATOM 744 C C . PRO A 1 94 ? -14.812 -9.104 9.593 1.00 92.69 94 PRO A C 1
ATOM 746 O O . PRO A 1 94 ? -15.559 -8.190 9.245 1.00 92.69 94 PRO A O 1
ATOM 749 N N . GLY A 1 95 ? -13.983 -9.710 8.736 1.00 90.12 95 GLY A N 1
ATOM 750 C CA . GLY A 1 95 ? -14.096 -9.582 7.278 1.00 90.12 95 GLY A CA 1
ATOM 751 C C . GLY A 1 95 ? -13.459 -8.344 6.644 1.00 90.12 95 GLY A C 1
ATOM 752 O O . GLY A 1 95 ? -13.903 -7.938 5.572 1.00 90.12 95 GLY A O 1
ATOM 753 N N . GLY A 1 96 ? -12.482 -7.708 7.293 1.00 95.00 96 GLY A N 1
ATOM 754 C CA . GLY A 1 96 ? -11.563 -6.798 6.608 1.00 95.00 96 GLY A CA 1
ATOM 755 C C . GLY A 1 96 ? -10.624 -7.567 5.674 1.00 95.00 96 GLY A C 1
ATOM 756 O O . GLY A 1 96 ? -10.225 -8.687 5.989 1.00 95.00 96 GLY A O 1
ATOM 757 N N . ILE A 1 97 ? -10.285 -6.975 4.530 1.00 94.62 97 ILE A N 1
ATOM 758 C CA . ILE A 1 97 ? -9.458 -7.599 3.489 1.00 94.62 97 ILE A CA 1
ATOM 759 C C . ILE A 1 97 ? -8.160 -6.815 3.313 1.00 94.62 97 ILE A C 1
ATOM 761 O O . ILE A 1 97 ? -8.150 -5.589 3.337 1.00 94.62 97 ILE A O 1
ATOM 765 N N . ILE A 1 98 ? -7.060 -7.518 3.072 1.00 94.81 98 ILE A N 1
ATOM 766 C CA . ILE A 1 98 ? -5.825 -6.930 2.560 1.00 94.81 98 ILE A CA 1
ATOM 767 C C . ILE A 1 98 ? -5.511 -7.547 1.198 1.00 94.81 98 ILE A C 1
ATOM 769 O O . ILE A 1 98 ? -5.518 -8.766 1.047 1.00 94.81 98 ILE A O 1
ATOM 773 N N . ALA A 1 99 ? -5.239 -6.696 0.213 1.00 92.19 99 ALA A N 1
ATOM 774 C CA . ALA A 1 99 ? -4.873 -7.087 -1.138 1.00 92.19 99 ALA A CA 1
ATOM 775 C C . ALA A 1 99 ? -3.533 -6.450 -1.521 1.00 92.19 99 ALA A C 1
ATOM 777 O O . ALA A 1 99 ? -3.361 -5.232 -1.455 1.00 92.19 99 ALA A O 1
ATOM 778 N N . VAL A 1 100 ? -2.585 -7.282 -1.940 1.00 91.50 100 VAL A N 1
ATOM 779 C CA . VAL A 1 100 ? -1.271 -6.855 -2.425 1.00 91.50 100 VAL A CA 1
ATOM 780 C C . VAL A 1 100 ? -1.135 -7.338 -3.857 1.00 91.50 100 VAL A C 1
ATOM 782 O O . VAL A 1 100 ? -1.327 -8.519 -4.131 1.00 91.50 100 VAL A O 1
ATOM 785 N N . TRP A 1 101 ? -0.815 -6.431 -4.773 1.00 88.81 101 TRP A N 1
ATOM 786 C CA . TRP A 1 101 ? -0.568 -6.781 -6.167 1.00 88.81 101 TRP A CA 1
ATOM 787 C C . TRP A 1 101 ? 0.565 -5.946 -6.746 1.00 88.81 101 TRP A C 1
ATOM 789 O O . TRP A 1 101 ? 1.110 -5.035 -6.121 1.00 88.81 101 TRP A O 1
ATOM 799 N N . GLY A 1 102 ? 1.007 -6.329 -7.930 1.00 86.06 102 GLY A N 1
ATOM 800 C CA . GLY A 1 102 ? 2.127 -5.717 -8.612 1.00 86.06 102 GLY A CA 1
ATOM 801 C C . GLY A 1 102 ? 2.179 -6.211 -10.042 1.00 86.06 102 GLY A C 1
ATOM 802 O O . GLY A 1 102 ? 1.428 -7.100 -10.435 1.00 86.06 102 GLY A O 1
ATOM 803 N N . TYR A 1 103 ? 3.067 -5.608 -10.808 1.00 84.19 103 TYR A N 1
ATOM 804 C CA . TYR A 1 103 ? 3.403 -6.060 -12.143 1.00 84.19 103 TYR A CA 1
ATOM 805 C C . TYR A 1 103 ? 4.902 -6.317 -12.204 1.00 84.19 103 TYR A C 1
ATOM 807 O O . TYR A 1 103 ? 5.683 -5.681 -11.490 1.00 84.19 103 TYR A O 1
ATOM 815 N N . ASN A 1 104 ? 5.264 -7.281 -13.039 1.00 84.19 104 ASN A N 1
ATOM 816 C CA . ASN A 1 104 ? 6.637 -7.690 -13.272 1.00 84.19 104 ASN A CA 1
ATOM 817 C C . ASN A 1 104 ? 7.143 -7.092 -14.595 1.00 84.19 104 ASN A C 1
ATOM 819 O O . ASN A 1 104 ? 6.499 -6.222 -15.192 1.00 84.19 104 ASN A O 1
ATOM 823 N N . ASP A 1 105 ? 8.299 -7.565 -15.037 1.00 85.00 105 ASP A N 1
ATOM 824 C CA . ASP A 1 105 ? 8.912 -7.232 -16.308 1.00 85.00 105 ASP A CA 1
ATOM 825 C C . ASP A 1 105 ? 7.936 -7.391 -17.479 1.00 85.00 105 ASP A C 1
ATOM 827 O O . ASP A 1 105 ? 7.214 -8.381 -17.607 1.00 85.00 105 ASP A O 1
ATOM 831 N N . VAL A 1 106 ? 7.926 -6.384 -18.355 1.00 86.31 106 VAL A N 1
ATOM 832 C CA . VAL A 1 106 ? 7.169 -6.442 -19.606 1.00 86.31 106 VAL A CA 1
ATOM 833 C C . VAL A 1 106 ? 7.841 -7.444 -20.545 1.00 86.31 106 VAL A C 1
ATOM 835 O O . VAL A 1 106 ? 9.055 -7.409 -20.716 1.00 86.31 106 VAL A O 1
ATOM 838 N N . ILE A 1 107 ? 7.045 -8.307 -21.175 1.00 89.25 107 ILE A N 1
ATOM 839 C CA . ILE A 1 107 ? 7.491 -9.224 -22.229 1.00 89.25 107 ILE A CA 1
ATOM 840 C C . ILE A 1 107 ? 6.956 -8.689 -23.553 1.00 89.25 107 ILE A C 1
ATOM 842 O O . ILE A 1 107 ? 5.744 -8.523 -23.711 1.00 89.25 107 ILE A O 1
ATOM 846 N N . VAL A 1 108 ? 7.849 -8.386 -24.494 1.00 94.62 108 VAL A N 1
ATOM 847 C CA . VAL A 1 108 ? 7.493 -7.739 -25.765 1.00 94.62 108 VAL A CA 1
ATOM 848 C C . VAL A 1 108 ? 8.007 -8.535 -26.957 1.00 94.62 108 VAL A C 1
ATOM 850 O O . VAL A 1 108 ? 7.240 -8.870 -27.856 1.00 94.62 108 VAL A O 1
ATOM 853 N N . SER A 1 109 ? 9.313 -8.793 -27.004 1.00 96.81 109 SER A N 1
ATOM 854 C CA . SER A 1 109 ? 9.983 -9.477 -28.117 1.00 96.81 109 SER A CA 1
ATOM 855 C C . SER A 1 109 ? 11.385 -9.901 -27.688 1.00 96.81 109 SER A C 1
ATOM 857 O O . SER A 1 109 ? 11.991 -9.185 -26.887 1.00 96.81 109 SER A O 1
ATOM 859 N N . PRO A 1 110 ? 11.962 -10.975 -28.258 1.00 96.19 110 PRO A N 1
ATOM 860 C CA . PRO A 1 110 ? 13.288 -11.451 -27.863 1.00 96.19 110 PRO A CA 1
ATOM 861 C C . PRO A 1 110 ? 14.371 -10.361 -27.857 1.00 96.19 110 PRO A C 1
ATOM 863 O O . PRO A 1 110 ? 15.244 -10.346 -26.988 1.00 96.19 110 PRO A O 1
ATOM 866 N N . GLU A 1 111 ? 14.317 -9.423 -28.804 1.00 97.12 111 GLU A N 1
ATOM 867 C CA . GLU A 1 111 ? 15.272 -8.324 -28.921 1.00 97.12 111 GLU A CA 1
ATOM 868 C C . GLU A 1 111 ? 15.119 -7.293 -27.794 1.00 97.12 111 GLU A C 1
ATOM 870 O O . GLU A 1 111 ? 16.120 -6.851 -27.222 1.00 97.12 111 GLU A O 1
ATOM 875 N N . PHE A 1 112 ? 13.879 -6.915 -27.468 1.00 96.06 112 PHE A N 1
ATOM 876 C CA . PHE A 1 112 ? 13.576 -5.975 -26.387 1.00 96.06 112 PHE A CA 1
ATOM 877 C C . PHE A 1 112 ? 13.864 -6.595 -25.019 1.00 96.06 112 PHE A C 1
ATOM 879 O O . PHE A 1 112 ? 14.587 -6.007 -24.211 1.00 96.06 112 PHE A O 1
ATOM 886 N N . ASP A 1 113 ? 13.372 -7.812 -24.800 1.00 94.50 113 ASP A N 1
ATOM 887 C CA . ASP A 1 113 ? 13.452 -8.522 -23.525 1.00 94.50 113 ASP A CA 1
ATOM 888 C C . ASP A 1 113 ? 14.923 -8.741 -23.131 1.00 94.50 113 ASP A C 1
ATOM 890 O O . ASP A 1 113 ? 15.314 -8.542 -21.980 1.00 94.50 113 ASP A O 1
ATOM 894 N N . ALA A 1 114 ? 15.797 -9.033 -24.104 1.00 94.62 114 ALA A N 1
ATOM 895 C CA . ALA A 1 114 ? 17.233 -9.155 -23.868 1.00 94.62 114 ALA A CA 1
ATOM 896 C C . ALA A 1 114 ? 17.895 -7.832 -23.438 1.00 94.62 114 ALA A C 1
ATOM 898 O O . ALA A 1 114 ? 18.857 -7.846 -22.663 1.00 94.62 114 ALA A O 1
ATOM 899 N N . VAL A 1 115 ? 17.441 -6.686 -23.958 1.00 95.19 115 VAL A N 1
ATOM 900 C CA . VAL A 1 115 ? 17.941 -5.361 -23.550 1.00 95.19 115 VAL A CA 1
ATOM 901 C C . VAL A 1 115 ? 17.458 -5.027 -22.142 1.00 95.19 115 VAL A C 1
ATOM 903 O O . VAL A 1 115 ? 18.278 -4.629 -21.311 1.00 95.19 115 VAL A O 1
ATOM 906 N N . GLN A 1 116 ? 16.169 -5.233 -21.863 1.00 92.81 116 GLN A N 1
ATOM 907 C CA . GLN A 1 116 ? 15.581 -5.008 -20.544 1.00 92.81 116 GLN A CA 1
ATOM 908 C C . GLN A 1 116 ? 16.272 -5.857 -19.478 1.00 92.81 116 GLN A C 1
ATOM 910 O O . GLN A 1 116 ? 16.720 -5.320 -18.468 1.00 92.81 116 GLN A O 1
ATOM 915 N N . TYR A 1 117 ? 16.471 -7.150 -19.743 1.00 90.75 117 TYR A N 1
ATOM 916 C CA . TYR A 1 117 ? 17.160 -8.049 -18.822 1.00 90.75 117 TYR A CA 1
ATOM 917 C C . TYR A 1 117 ? 18.570 -7.552 -18.471 1.00 90.75 117 TYR A C 1
ATOM 919 O O . TYR A 1 117 ? 18.945 -7.502 -17.299 1.00 90.75 117 TYR A O 1
ATOM 927 N N . ARG A 1 118 ? 19.361 -7.117 -19.467 1.00 93.31 118 ARG A N 1
ATOM 928 C CA . ARG A 1 118 ? 20.702 -6.558 -19.209 1.00 93.31 118 ARG A CA 1
ATOM 929 C C . ARG A 1 118 ? 20.637 -5.278 -18.377 1.00 93.31 118 ARG A C 1
ATOM 931 O O . ARG A 1 118 ? 21.468 -5.087 -17.487 1.00 93.31 118 ARG A O 1
ATOM 938 N N . LEU A 1 119 ? 19.671 -4.402 -18.649 1.00 90.88 119 LEU A N 1
ATOM 939 C CA . LEU A 1 119 ? 19.474 -3.182 -17.867 1.00 90.88 119 LEU A CA 1
ATOM 940 C C . LEU A 1 119 ? 19.114 -3.509 -16.410 1.00 90.88 119 LEU A C 1
ATOM 942 O O . LEU A 1 119 ? 19.705 -2.952 -15.489 1.00 90.88 119 LEU A O 1
ATOM 946 N N . HIS A 1 120 ? 18.198 -4.445 -16.180 1.00 88.19 120 HIS A N 1
ATOM 947 C CA . HIS A 1 120 ? 17.800 -4.858 -14.833 1.00 88.19 120 HIS A CA 1
ATOM 948 C C . HIS A 1 120 ? 18.967 -5.501 -14.080 1.00 88.19 120 HIS A C 1
ATOM 950 O O . HIS A 1 120 ? 19.292 -5.073 -12.974 1.00 88.19 120 HIS A O 1
ATOM 956 N N . ALA A 1 121 ? 19.695 -6.424 -14.715 1.00 87.38 121 ALA A N 1
ATOM 957 C CA . ALA A 1 121 ? 20.868 -7.065 -14.120 1.00 87.38 121 ALA A CA 1
ATOM 958 C C . ALA A 1 121 ? 21.958 -6.053 -13.709 1.00 87.38 121 ALA A C 1
ATOM 960 O O . ALA A 1 121 ? 22.592 -6.208 -12.668 1.00 87.38 121 ALA A O 1
ATOM 961 N N . THR A 1 122 ? 22.166 -5.000 -14.508 1.00 91.06 122 THR A N 1
ATOM 962 C CA . THR A 1 122 ? 23.166 -3.948 -14.232 1.00 91.06 122 THR A CA 1
ATOM 963 C C . THR A 1 122 ? 22.701 -2.893 -13.236 1.00 91.06 122 THR A C 1
ATOM 965 O O . THR A 1 122 ? 23.537 -2.223 -12.632 1.00 91.06 122 THR A O 1
ATOM 968 N N . THR A 1 123 ? 21.390 -2.739 -13.044 1.00 88.81 123 THR A N 1
ATOM 969 C CA . THR A 1 123 ? 20.833 -1.746 -12.120 1.00 88.81 123 THR A CA 1
ATOM 970 C C . THR A 1 123 ? 20.405 -2.335 -10.785 1.00 88.81 123 THR A C 1
ATOM 972 O O . THR A 1 123 ? 20.195 -1.553 -9.867 1.00 88.81 123 THR A O 1
ATOM 975 N N . LEU A 1 124 ? 20.333 -3.665 -10.633 1.00 84.62 124 LEU A N 1
ATOM 976 C CA . LEU A 1 124 ? 19.776 -4.360 -9.463 1.00 84.62 124 LEU A CA 1
ATOM 977 C C . LEU A 1 124 ? 20.285 -3.838 -8.106 1.00 84.62 124 LEU A C 1
ATOM 979 O O . LEU A 1 124 ? 19.518 -3.766 -7.150 1.00 84.62 124 LEU A O 1
ATOM 983 N N . SER A 1 125 ? 21.545 -3.402 -8.019 1.00 85.00 125 SER A N 1
ATOM 984 C CA . SER A 1 125 ? 22.130 -2.831 -6.795 1.00 85.00 125 SER A CA 1
ATOM 985 C C . SER A 1 125 ? 21.495 -1.516 -6.329 1.00 85.00 125 SER A C 1
ATOM 987 O O . SER A 1 125 ? 21.668 -1.136 -5.176 1.00 85.00 125 SER A O 1
ATOM 989 N N . PHE A 1 126 ? 20.797 -0.798 -7.212 1.00 85.62 126 PHE A N 1
ATOM 990 C CA . PHE A 1 126 ? 20.071 0.435 -6.890 1.00 85.62 126 PHE A CA 1
ATOM 991 C C . PHE A 1 126 ? 18.627 0.177 -6.441 1.00 85.62 126 PHE A C 1
ATOM 993 O O . PHE A 1 126 ? 17.941 1.103 -6.011 1.00 85.62 126 PHE A O 1
ATOM 1000 N N . TRP A 1 127 ? 18.160 -1.068 -6.533 1.00 84.44 127 TRP A N 1
ATOM 1001 C CA . TRP A 1 127 ? 16.839 -1.481 -6.079 1.00 84.44 127 TRP A CA 1
ATOM 1002 C C . TRP A 1 127 ? 16.934 -1.960 -4.630 1.00 84.44 127 TRP A C 1
ATOM 1004 O O . TRP A 1 127 ? 18.019 -2.260 -4.126 1.00 84.44 127 TRP A O 1
ATOM 1014 N N . LYS A 1 128 ? 15.796 -2.061 -3.934 1.00 83.31 128 LYS A N 1
ATOM 1015 C CA . LYS A 1 128 ? 15.767 -2.526 -2.540 1.00 83.31 128 LYS A CA 1
ATOM 1016 C C . LYS A 1 128 ? 15.967 -4.041 -2.445 1.00 83.31 128 LYS A C 1
ATOM 1018 O O . LYS A 1 128 ? 15.042 -4.791 -2.149 1.00 83.31 128 LYS A O 1
ATOM 1023 N N . TYR A 1 129 ? 17.180 -4.499 -2.716 1.00 82.50 129 TYR A N 1
ATOM 1024 C CA . TYR A 1 129 ? 17.572 -5.898 -2.592 1.00 82.50 129 TYR A CA 1
ATOM 1025 C C . TYR A 1 129 ? 17.730 -6.305 -1.109 1.00 82.50 129 TYR A C 1
ATOM 1027 O O . TYR A 1 129 ? 18.206 -5.492 -0.313 1.00 82.50 129 TYR A O 1
ATOM 1035 N N . PRO A 1 130 ? 17.350 -7.534 -0.698 1.00 86.44 130 PRO A N 1
ATOM 1036 C CA . PRO A 1 130 ? 16.737 -8.606 -1.497 1.00 86.44 130 PRO A CA 1
ATOM 1037 C C . PRO A 1 130 ? 15.220 -8.463 -1.687 1.00 86.44 130 PRO A C 1
ATOM 1039 O O . PRO A 1 130 ? 14.634 -9.201 -2.466 1.00 86.44 130 PRO A O 1
ATOM 1042 N N . TYR A 1 131 ? 14.573 -7.514 -1.010 1.00 87.00 131 TYR A N 1
ATOM 1043 C CA . TYR A 1 131 ? 13.111 -7.400 -0.949 1.00 87.00 131 TYR A CA 1
ATOM 1044 C C . TYR A 1 131 ? 12.427 -7.223 -2.310 1.00 87.00 131 TYR A C 1
ATOM 1046 O O . TYR A 1 131 ? 11.301 -7.684 -2.485 1.00 87.00 131 TYR A O 1
ATOM 1054 N N . ILE A 1 132 ? 13.091 -6.587 -3.280 1.00 86.88 132 ILE A N 1
ATOM 1055 C CA . ILE A 1 132 ? 12.582 -6.455 -4.654 1.00 86.88 132 ILE A CA 1
ATOM 1056 C C . ILE A 1 132 ? 12.317 -7.813 -5.317 1.00 86.88 132 ILE A C 1
ATOM 1058 O O . ILE A 1 132 ? 11.422 -7.914 -6.152 1.00 86.88 132 ILE A O 1
ATOM 1062 N N . GLN A 1 133 ? 13.023 -8.867 -4.894 1.00 87.81 133 GLN A N 1
ATOM 1063 C CA . GLN A 1 133 ? 12.835 -10.217 -5.415 1.00 87.81 133 GLN A CA 1
ATOM 1064 C C . GLN A 1 133 ? 11.396 -10.709 -5.220 1.00 87.81 133 GLN A C 1
ATOM 1066 O O . GLN A 1 133 ? 10.884 -11.413 -6.077 1.00 87.81 133 GLN A O 1
ATOM 1071 N N . HIS A 1 134 ? 10.689 -10.252 -4.178 1.00 88.25 134 HIS A N 1
ATOM 1072 C CA . HIS A 1 134 ? 9.273 -10.573 -4.005 1.00 88.25 134 HIS A CA 1
ATOM 1073 C C . HIS A 1 134 ? 8.408 -10.124 -5.191 1.00 88.25 134 HIS A C 1
ATOM 1075 O O . HIS A 1 134 ? 7.459 -10.821 -5.518 1.00 88.25 134 HIS A O 1
ATOM 1081 N N . ILE A 1 135 ? 8.717 -8.998 -5.850 1.00 87.06 135 ILE A N 1
ATOM 1082 C CA . ILE A 1 135 ? 8.004 -8.599 -7.076 1.00 87.06 135 ILE A CA 1
ATOM 1083 C C . ILE A 1 135 ? 8.355 -9.532 -8.231 1.00 87.06 135 ILE A C 1
ATOM 1085 O O . ILE A 1 135 ? 7.460 -9.969 -8.951 1.00 87.06 135 ILE A O 1
ATOM 1089 N N . PHE A 1 136 ? 9.643 -9.830 -8.408 1.00 85.94 136 PHE A N 1
ATOM 1090 C CA . PHE A 1 136 ? 10.110 -10.667 -9.512 1.00 85.94 136 PHE A CA 1
ATOM 1091 C C . PHE A 1 136 ? 9.602 -12.110 -9.410 1.00 85.94 136 PHE A C 1
ATOM 1093 O O . PHE A 1 136 ? 9.280 -12.710 -10.432 1.00 85.94 136 PHE A O 1
ATOM 1100 N N . ASP A 1 137 ? 9.421 -12.612 -8.190 1.00 87.56 137 ASP A N 1
ATOM 1101 C CA . ASP A 1 137 ? 8.830 -13.921 -7.896 1.00 87.56 137 ASP A CA 1
ATOM 1102 C C . ASP A 1 137 ? 7.293 -13.853 -7.792 1.00 87.56 137 ASP A C 1
ATOM 1104 O O . ASP A 1 137 ? 6.658 -14.728 -7.211 1.00 87.56 137 ASP A O 1
ATOM 1108 N N . SER A 1 138 ? 6.668 -12.789 -8.312 1.00 88.00 138 SER A N 1
ATOM 1109 C CA . SER A 1 138 ? 5.205 -12.614 -8.357 1.00 88.00 138 SER A CA 1
ATOM 1110 C C . SER A 1 138 ? 4.508 -12.777 -6.997 1.00 88.00 138 SER A C 1
ATOM 1112 O O . SER A 1 138 ? 3.374 -13.239 -6.910 1.00 88.00 138 SER A O 1
ATOM 1114 N N . TYR A 1 139 ? 5.201 -12.381 -5.928 1.00 89.69 139 TYR A N 1
ATOM 1115 C CA . TYR A 1 139 ? 4.810 -12.515 -4.525 1.00 89.69 139 TYR A CA 1
ATOM 1116 C C . TYR A 1 139 ? 4.550 -13.945 -4.032 1.00 89.69 139 TYR A C 1
ATOM 1118 O O . TYR A 1 139 ? 4.048 -14.099 -2.922 1.00 89.69 139 TYR A O 1
ATOM 1126 N N . GLU A 1 140 ? 4.949 -14.979 -4.775 1.00 86.81 140 GLU A N 1
ATOM 1127 C CA . GLU A 1 140 ? 4.705 -16.384 -4.415 1.00 86.81 140 GLU A CA 1
ATOM 1128 C C . GLU A 1 140 ? 5.279 -16.734 -3.032 1.00 86.81 140 GLU A C 1
ATOM 1130 O O . GLU A 1 140 ? 4.632 -17.384 -2.216 1.00 86.81 140 GLU A O 1
ATOM 1135 N N . ALA A 1 141 ? 6.475 -16.224 -2.730 1.00 87.12 141 ALA A N 1
ATOM 1136 C CA . ALA A 1 141 ? 7.153 -16.427 -1.452 1.00 87.12 141 ALA A CA 1
ATOM 1137 C C . ALA A 1 141 ? 7.020 -15.237 -0.478 1.00 87.12 141 ALA A C 1
ATOM 1139 O O . ALA A 1 141 ? 7.788 -15.140 0.483 1.00 87.12 141 ALA A O 1
ATOM 1140 N N . LEU A 1 142 ? 6.108 -14.286 -0.725 1.00 90.38 142 LEU A N 1
ATOM 1141 C CA . LEU A 1 142 ? 5.898 -13.155 0.183 1.00 90.38 142 LEU A CA 1
ATOM 1142 C C . LEU A 1 142 ? 5.322 -13.675 1.515 1.00 90.38 142 LEU A C 1
ATOM 1144 O O . LEU A 1 142 ? 4.257 -14.293 1.504 1.00 90.38 142 LEU A O 1
ATOM 1148 N N . PRO A 1 143 ? 5.956 -13.413 2.676 1.00 91.81 143 PRO A N 1
ATOM 1149 C CA . PRO A 1 143 ? 5.373 -13.788 3.959 1.00 91.81 143 PRO A CA 1
ATOM 1150 C C . PRO A 1 143 ? 4.037 -13.069 4.144 1.00 91.81 143 PRO A C 1
ATOM 1152 O O . PRO A 1 143 ? 4.027 -11.859 4.316 1.00 91.81 143 PRO A O 1
ATOM 1155 N N . PHE A 1 144 ? 2.916 -13.785 4.108 1.00 93.50 144 PHE A N 1
ATOM 1156 C CA . PHE A 1 144 ? 1.588 -13.173 4.133 1.00 93.50 144 PHE A CA 1
ATOM 1157 C C . PHE A 1 144 ? 0.720 -13.826 5.221 1.00 93.50 144 PHE A C 1
ATOM 1159 O O . PHE A 1 144 ? 0.129 -14.878 4.992 1.00 93.50 144 PHE A O 1
ATOM 1166 N N . PRO A 1 145 ? 0.663 -13.252 6.439 1.00 94.75 145 PRO A N 1
ATOM 1167 C CA . PRO A 1 145 ? 0.053 -13.889 7.609 1.00 94.75 145 PRO A CA 1
ATOM 1168 C C . PRO A 1 145 ? -1.474 -13.701 7.670 1.00 94.75 145 PRO A C 1
ATOM 1170 O O . PRO A 1 145 ? -2.040 -13.571 8.755 1.00 94.75 145 PRO A O 1
ATOM 1173 N N . PHE A 1 146 ? -2.143 -13.650 6.518 1.00 93.31 146 PHE A N 1
ATOM 1174 C CA . PHE A 1 146 ? -3.590 -13.473 6.418 1.00 93.31 146 PHE A CA 1
ATOM 1175 C C . PHE A 1 146 ? -4.220 -14.681 5.738 1.00 93.31 146 PHE A C 1
ATOM 1177 O O . PHE A 1 146 ? -3.615 -15.314 4.874 1.00 93.31 146 PHE A O 1
ATOM 1184 N N . GLU A 1 147 ? -5.446 -15.001 6.137 1.00 92.12 147 GLU A N 1
ATOM 1185 C CA . GLU A 1 147 ? -6.203 -16.091 5.535 1.00 92.12 147 GLU A CA 1
ATOM 1186 C C . GLU A 1 147 ? -6.518 -15.780 4.064 1.00 92.12 147 GLU A C 1
ATOM 1188 O O . GLU A 1 147 ? -6.922 -14.666 3.719 1.00 92.12 147 GLU A O 1
ATOM 1193 N N . ASN A 1 148 ? -6.327 -16.772 3.193 1.00 87.94 148 ASN A N 1
ATOM 1194 C CA . ASN A 1 148 ? -6.678 -16.655 1.783 1.00 87.94 148 ASN A CA 1
ATOM 1195 C C . ASN A 1 148 ? -8.208 -16.537 1.639 1.00 87.94 148 ASN A C 1
ATOM 1197 O O . ASN A 1 148 ? -8.961 -17.287 2.255 1.00 87.94 148 ASN A O 1
ATOM 1201 N N . VAL A 1 149 ? -8.673 -15.626 0.781 1.00 85.88 149 VAL A N 1
ATOM 1202 C CA . VAL A 1 149 ? -10.104 -15.398 0.508 1.00 85.88 149 VAL A CA 1
ATOM 1203 C C . VAL A 1 149 ? -10.788 -16.542 -0.263 1.00 85.88 149 VAL A C 1
ATOM 1205 O O . VAL A 1 149 ? -11.987 -16.475 -0.526 1.00 85.88 149 VAL A O 1
ATOM 1208 N N . GLY A 1 150 ? -10.052 -17.590 -0.647 1.00 74.50 150 GLY A N 1
ATOM 1209 C CA . GLY A 1 150 ? -10.569 -18.809 -1.277 1.00 74.50 150 GLY A CA 1
ATOM 1210 C C . GLY A 1 150 ? -10.987 -18.652 -2.744 1.00 74.50 150 GLY A C 1
ATOM 1211 O O . GLY A 1 150 ? -11.436 -19.621 -3.354 1.00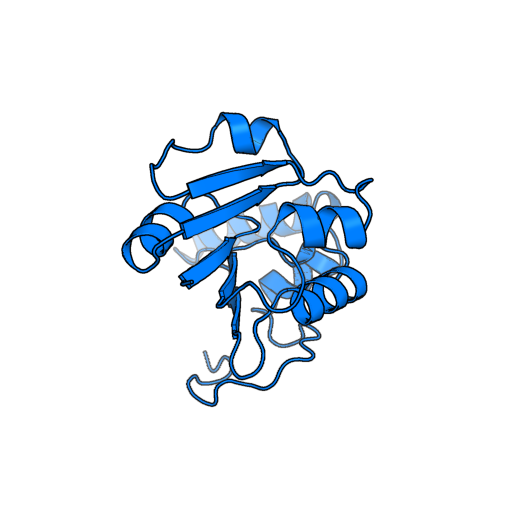 74.50 150 GLY A O 1
ATOM 1212 N N . MET 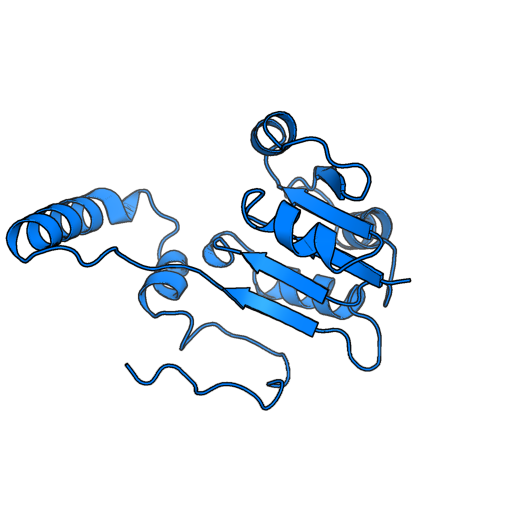A 1 151 ? -10.837 -17.456 -3.325 1.00 59.12 151 MET A N 1
ATOM 1213 C CA . MET A 1 151 ? -11.070 -17.179 -4.744 1.00 59.12 151 MET A CA 1
ATOM 1214 C C . MET A 1 151 ? -9.789 -16.657 -5.400 1.00 59.12 151 MET A C 1
ATOM 1216 O O . MET A 1 151 ? -9.326 -15.565 -5.085 1.00 59.12 151 MET A O 1
ATOM 1220 N N . GLY A 1 152 ? -9.244 -17.451 -6.326 1.00 55.09 152 GLY A N 1
ATOM 1221 C CA . GLY A 1 152 ? -8.001 -17.181 -7.053 1.00 55.09 152 GLY A CA 1
ATOM 1222 C C . GLY A 1 152 ? -7.062 -18.389 -7.023 1.00 55.09 152 GLY A C 1
ATOM 1223 O O . GLY A 1 152 ? -6.919 -19.043 -5.994 1.00 55.09 152 GLY A O 1
ATOM 1224 N N . SER A 1 153 ? -6.458 -18.721 -8.163 1.00 50.88 153 SER A N 1
ATOM 1225 C CA . SER A 1 153 ? -5.358 -19.686 -8.248 1.00 50.88 153 SER A CA 1
ATOM 1226 C C . SER A 1 153 ? -4.056 -19.015 -7.807 1.00 50.88 153 SER A C 1
ATOM 1228 O O . SER A 1 153 ? -3.757 -17.918 -8.280 1.00 50.88 153 SER A O 1
ATOM 1230 N N . GLU A 1 154 ? -3.264 -19.674 -6.959 1.00 57.78 154 GLU A N 1
ATOM 1231 C CA . GLU A 1 154 ? -1.841 -19.340 -6.811 1.00 57.78 154 GLU A CA 1
ATOM 1232 C C . GLU A 1 154 ? -1.153 -19.505 -8.176 1.00 57.78 154 GLU A C 1
ATOM 1234 O O . GLU A 1 154 ? -1.491 -20.420 -8.935 1.00 57.78 154 GLU A O 1
ATOM 1239 N N . GLY A 1 155 ? -0.267 -18.562 -8.508 1.00 55.94 155 GLY A N 1
ATOM 1240 C CA . GLY A 1 155 ? 0.303 -18.338 -9.838 1.00 55.94 155 GLY A CA 1
ATOM 1241 C C . GLY A 1 155 ? 0.721 -19.608 -10.577 1.00 55.94 155 GLY A C 1
ATOM 1242 O O . GLY A 1 155 ? 1.842 -20.079 -10.448 1.00 55.94 155 GLY A O 1
ATOM 1243 N N . SER A 1 156 ? -0.176 -20.122 -11.415 1.00 40.78 156 SER A N 1
ATOM 1244 C CA . SER A 1 156 ? 0.139 -21.120 -12.432 1.00 40.78 156 SER A CA 1
ATOM 1245 C C . SER A 1 156 ? 0.165 -20.395 -13.775 1.00 40.78 156 SER A C 1
ATOM 1247 O O . SER A 1 156 ? -0.872 -20.218 -14.417 1.00 40.78 156 SER A O 1
ATOM 1249 N N . HIS A 1 157 ? 1.349 -19.904 -14.142 1.00 41.62 157 HIS A N 1
ATOM 1250 C CA . HIS A 1 157 ? 1.672 -19.468 -15.501 1.00 41.62 157 HIS A CA 1
ATOM 1251 C C . HIS A 1 157 ? 2.300 -20.620 -16.284 1.00 41.62 157 HIS A C 1
ATOM 1253 O O . HIS A 1 157 ? 3.126 -21.352 -15.693 1.00 41.62 157 HIS A O 1
#

Radius of gyration: 16.91 Å; chains: 1;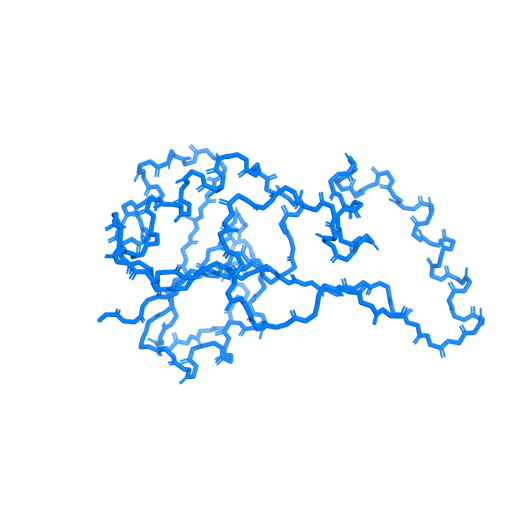 bounding box: 42×38×46 Å

Organism: Arabidopsis thaliana (NCBI:txid3702)

Secondary structure (DSSP, 8-state):
--EEEE-S-TTTHHHHHHH-SEEEEEES-HHHHHHSPP-TTEEEEE--TTS-HHHHHHHHTSTT-BSEEEEES-GGGS-HHHHHHHHHHHB-TTT-EEEEE--------HHHHHHHHHHHHHHG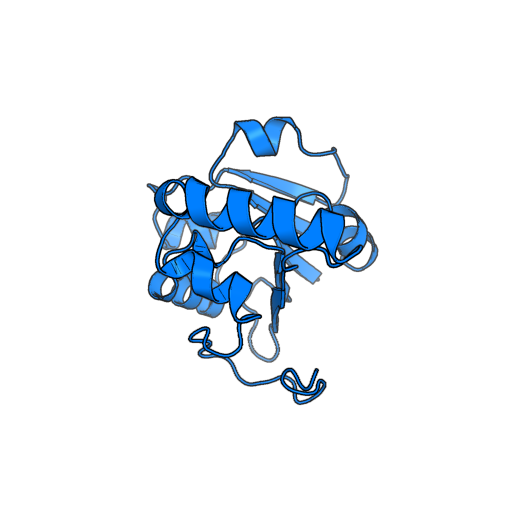GGS-TTTTHHHHTTTTT----S---S-S-----

InterPro domains:
  IPR013216 Methyltransferase type 11 [PF08241] (15-99)
  IPR029063 S-adenosyl-L-methionine-dependent methyltransferase superfamily [G3DSA:3.40.50.150] (10-154)
  IPR029063 S-adenosyl-L-methionine-dependent methyltransferase superfamily [SSF53335] (14-142)

Foldseek 3Di:
DAEEEEEADLVCVVVVLVVGQAYEYEYLDPVVLVVHDDDPRYHYDYDHPPDDLQNVQVVRPWFQAYQEYEYEPDCLVDPVVSVVVSCNRHHHPPHRYYDYFYADDDDDDPVVVVVVVVVCVVCVVVDSPPSCVCVVVRVLVPPDPDDDPPDDDRDDD

pLDDT: mean 87.49, std 11.52, range [40.78, 97.94]

Sequence (157 aa):
MHQILDLTNFASILQVAEHYESVVATDVSESQLKLATPHPKINYRHTPTSMTDDELVELIGGENSVDLITVAQGVHWFDLPRFYSVATRLLRKPGGIIAVWGYNDVIVSPEFDAVQYRLHATTLSFWKYPYIQHIFDSYEALPFPFENVGMGSEGSH